Protein AF-A0A565E9D3-F1 (afdb_monomer)

Structure (mmCIF, N/CA/C/O backbone):
data_AF-A0A565E9D3-F1
#
_entry.id   AF-A0A565E9D3-F1
#
loop_
_atom_site.group_PDB
_atom_site.id
_atom_site.type_symbol
_atom_site.label_atom_id
_atom_site.label_alt_id
_atom_site.label_comp_id
_atom_site.label_asym_id
_atom_site.label_entity_id
_atom_site.label_seq_id
_atom_site.pdbx_PDB_ins_code
_atom_site.Cartn_x
_atom_site.Cartn_y
_atom_site.Cartn_z
_atom_site.occupancy
_atom_site.B_iso_or_equiv
_atom_site.auth_seq_id
_atom_site.auth_comp_id
_atom_site.auth_asym_id
_atom_site.auth_atom_id
_atom_site.pdbx_PDB_model_num
ATOM 1 N N . ARG A 1 1 ? 8.621 -3.303 -11.856 1.00 85.06 1 ARG A N 1
ATOM 2 C CA . ARG A 1 1 ? 10.103 -3.389 -11.827 1.00 85.06 1 ARG A CA 1
ATOM 3 C C . ARG A 1 1 ? 10.675 -2.668 -13.057 1.00 85.06 1 ARG A C 1
ATOM 5 O O . ARG A 1 1 ? 10.980 -3.334 -14.032 1.00 85.06 1 ARG A O 1
ATOM 12 N N . PRO A 1 2 ? 10.786 -1.326 -13.048 1.00 87.88 2 PRO A N 1
ATOM 13 C CA . PRO A 1 2 ? 11.030 -0.561 -14.280 1.00 87.88 2 PRO A CA 1
ATOM 14 C C . PRO A 1 2 ? 12.382 -0.841 -14.951 1.00 87.88 2 PRO A C 1
ATOM 16 O O . PRO A 1 2 ? 12.419 -1.062 -16.153 1.00 87.88 2 PRO A O 1
ATOM 19 N N . ALA A 1 3 ? 13.470 -0.909 -14.174 1.00 91.81 3 ALA A N 1
ATOM 20 C CA . ALA A 1 3 ? 14.812 -1.132 -14.723 1.00 91.81 3 ALA A CA 1
ATOM 21 C C . ALA A 1 3 ? 14.927 -2.469 -15.475 1.00 91.81 3 ALA A C 1
ATOM 23 O O . ALA A 1 3 ? 15.452 -2.504 -16.578 1.00 91.81 3 ALA A O 1
ATOM 24 N N . ILE A 1 4 ? 14.360 -3.550 -14.921 1.00 92.25 4 ILE A N 1
AT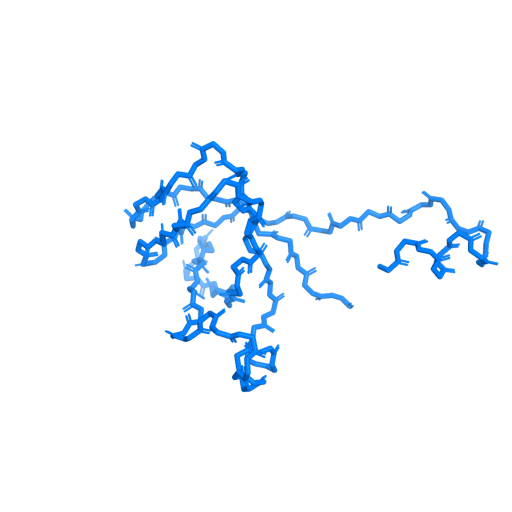OM 25 C CA . ILE A 1 4 ? 14.364 -4.872 -15.568 1.00 92.25 4 ILE A CA 1
ATOM 26 C C . ILE A 1 4 ? 13.598 -4.832 -16.895 1.00 92.25 4 ILE A C 1
ATOM 28 O O . ILE A 1 4 ? 14.077 -5.373 -17.883 1.00 92.25 4 ILE A O 1
ATOM 32 N N . PHE A 1 5 ? 12.433 -4.176 -16.945 1.00 91.94 5 PHE A N 1
ATOM 33 C CA . PHE A 1 5 ? 11.671 -4.060 -18.194 1.00 91.94 5 PHE A CA 1
ATOM 34 C C . PHE A 1 5 ? 12.423 -3.255 -19.254 1.00 91.94 5 PHE A C 1
ATOM 36 O O . PHE A 1 5 ? 12.511 -3.711 -20.388 1.00 91.94 5 PHE A O 1
ATOM 43 N N . SER A 1 6 ? 13.065 -2.151 -18.864 1.00 92.00 6 SER A N 1
ATOM 44 C CA . SER A 1 6 ? 13.918 -1.372 -19.765 1.00 92.00 6 SER A CA 1
ATOM 45 C C . SER A 1 6 ? 15.089 -2.198 -20.313 1.00 92.00 6 SER A C 1
ATOM 47 O O . SER A 1 6 ? 15.342 -2.164 -21.513 1.00 92.00 6 SER A O 1
ATOM 49 N N . MET A 1 7 ? 15.751 -3.004 -19.474 1.00 95.69 7 MET A N 1
ATOM 50 C CA . MET A 1 7 ? 16.826 -3.908 -19.911 1.00 95.69 7 MET A CA 1
ATOM 51 C C . MET A 1 7 ? 16.342 -5.005 -20.872 1.00 95.69 7 MET A C 1
ATOM 53 O O . MET A 1 7 ? 17.121 -5.485 -21.686 1.00 95.69 7 MET A O 1
ATOM 57 N N . LEU A 1 8 ? 15.068 -5.396 -20.790 1.00 96.06 8 LEU A N 1
ATOM 58 C CA . LEU A 1 8 ? 14.429 -6.346 -21.705 1.00 96.06 8 LEU A CA 1
ATOM 59 C C . LEU A 1 8 ? 13.862 -5.676 -22.971 1.00 96.06 8 LEU A C 1
ATOM 61 O O . LEU A 1 8 ? 13.198 -6.347 -23.756 1.00 96.06 8 LEU A O 1
ATOM 65 N N . GLY A 1 9 ? 14.074 -4.368 -23.159 1.00 94.88 9 GLY A N 1
ATOM 66 C CA . GLY A 1 9 ? 13.530 -3.614 -24.292 1.00 94.88 9 GLY A CA 1
ATOM 67 C C . GLY A 1 9 ? 12.016 -3.395 -24.228 1.00 94.88 9 GLY A C 1
ATOM 68 O O . GLY A 1 9 ? 11.401 -3.132 -25.255 1.00 94.88 9 GLY A O 1
ATOM 69 N N . ARG A 1 10 ? 11.406 -3.522 -23.042 1.00 92.00 10 ARG A N 1
ATOM 70 C CA . ARG A 1 10 ? 9.973 -3.289 -22.827 1.00 92.00 10 ARG A CA 1
ATOM 71 C C . ARG A 1 10 ? 9.702 -1.895 -22.274 1.00 92.00 10 ARG A C 1
ATOM 73 O O . ARG A 1 10 ? 10.237 -1.522 -21.227 1.00 92.00 10 ARG A O 1
ATOM 80 N N . ASP A 1 11 ? 8.805 -1.176 -22.933 1.00 85.88 11 ASP A N 1
ATOM 81 C CA . ASP A 1 11 ? 8.308 0.157 -22.579 1.00 85.88 11 ASP A CA 1
ATOM 82 C C . ASP A 1 11 ? 6.798 0.180 -22.261 1.00 85.88 11 ASP A C 1
ATOM 84 O O . ASP A 1 11 ? 6.289 1.157 -21.714 1.00 85.88 11 ASP A O 1
ATOM 88 N N . ASP A 1 12 ? 6.102 -0.933 -22.490 1.00 86.81 12 ASP A N 1
ATOM 89 C CA . ASP A 1 12 ? 4.666 -1.144 -22.276 1.00 86.81 12 ASP A CA 1
ATOM 90 C C . ASP A 1 12 ? 4.264 -1.363 -20.804 1.00 86.81 12 ASP A C 1
ATOM 92 O O . ASP A 1 12 ? 3.103 -1.623 -20.478 1.00 86.81 12 ASP A O 1
ATOM 96 N N . TRP A 1 13 ? 5.213 -1.259 -19.873 1.00 85.69 13 TRP A N 1
ATOM 97 C CA . TRP A 1 13 ? 4.953 -1.524 -18.464 1.00 85.69 13 TRP A CA 1
ATOM 98 C C . TRP A 1 13 ? 4.231 -0.366 -17.765 1.00 85.69 13 TRP A C 1
ATOM 100 O O . TRP A 1 13 ? 4.747 0.748 -17.649 1.00 85.69 13 TRP A O 1
ATOM 110 N N . GLN A 1 14 ? 3.101 -0.681 -17.132 1.00 86.69 14 GLN A N 1
ATOM 111 C CA . GLN A 1 14 ? 2.386 0.221 -16.234 1.00 86.69 14 GLN A CA 1
ATOM 112 C C . GLN A 1 14 ? 2.008 -0.483 -14.934 1.00 86.69 14 GLN A C 1
ATOM 114 O O . GLN A 1 14 ? 1.819 -1.695 -14.883 1.00 86.69 14 GLN A O 1
ATOM 119 N N . ARG A 1 15 ? 1.891 0.291 -13.852 1.00 88.12 15 ARG A N 1
ATOM 120 C CA . ARG A 1 15 ? 1.385 -0.235 -12.583 1.00 88.12 15 ARG A CA 1
ATOM 121 C C . ARG A 1 15 ? -0.136 -0.258 -12.606 1.00 88.12 15 ARG A C 1
ATOM 123 O O . ARG A 1 15 ? -0.753 0.785 -12.810 1.00 88.12 15 ARG A O 1
ATOM 130 N N . ILE A 1 16 ? -0.727 -1.414 -12.314 1.00 92.56 16 ILE A N 1
ATOM 131 C CA . ILE A 1 16 ? -2.178 -1.527 -12.157 1.00 92.56 16 ILE A CA 1
ATOM 132 C C . ILE A 1 16 ? -2.601 -0.758 -10.906 1.00 92.56 16 ILE A C 1
ATOM 134 O O . ILE A 1 16 ? -2.114 -1.033 -9.805 1.00 92.56 16 ILE A O 1
ATOM 138 N N . ARG A 1 17 ? -3.509 0.206 -11.087 1.00 95.19 17 ARG A N 1
ATOM 139 C CA . ARG A 1 17 ? -4.091 1.005 -10.006 1.00 95.19 17 ARG A CA 1
ATOM 140 C C . ARG A 1 17 ? -5.554 0.654 -9.800 1.00 95.19 17 ARG A C 1
ATOM 142 O O . ARG A 1 17 ? -6.325 0.654 -10.754 1.00 95.19 17 ARG A O 1
ATOM 149 N N . VAL A 1 18 ? -5.935 0.403 -8.553 1.00 95.38 18 VAL A N 1
ATOM 150 C CA . VAL A 1 18 ? -7.308 0.070 -8.159 1.00 95.38 18 VAL A CA 1
ATOM 151 C C . VAL A 1 18 ? -7.819 1.095 -7.160 1.00 95.38 18 VAL A C 1
ATOM 153 O O . VAL A 1 18 ? -7.119 1.467 -6.219 1.00 95.38 18 VAL A O 1
ATOM 156 N N . LYS A 1 19 ? -9.050 1.552 -7.376 1.00 96.75 19 LYS A N 1
ATOM 157 C CA . LYS A 1 19 ? -9.754 2.472 -6.486 1.00 96.75 19 LYS A CA 1
ATOM 158 C C . LYS A 1 19 ? -10.373 1.694 -5.324 1.00 96.75 19 LYS A C 1
ATOM 160 O O . LYS A 1 19 ? -11.047 0.691 -5.556 1.00 96.75 19 LYS A O 1
ATOM 165 N N . ALA A 1 20 ? -10.144 2.136 -4.093 1.00 97.50 20 ALA A N 1
ATOM 166 C CA . ALA A 1 20 ? -10.635 1.464 -2.894 1.00 97.50 20 ALA A CA 1
ATOM 167 C C . ALA A 1 20 ? -10.929 2.458 -1.765 1.00 97.50 20 ALA A C 1
ATOM 169 O O . ALA A 1 20 ? -10.391 3.560 -1.739 1.00 97.50 20 ALA A O 1
ATOM 170 N N . ILE A 1 21 ? -11.764 2.052 -0.813 1.00 97.75 21 ILE A N 1
ATOM 171 C CA . ILE A 1 21 ? -12.077 2.835 0.386 1.00 97.75 21 ILE A CA 1
ATOM 172 C C . ILE A 1 21 ? -11.123 2.431 1.507 1.00 97.75 21 ILE A C 1
ATOM 174 O O . ILE A 1 21 ? -11.006 1.247 1.831 1.00 97.75 21 ILE A O 1
ATOM 178 N N . LEU A 1 22 ? -10.459 3.402 2.125 1.00 97.56 22 LEU A N 1
ATOM 179 C CA . LEU A 1 22 ? -9.517 3.159 3.207 1.00 97.56 22 LEU A CA 1
ATOM 180 C C . LEU A 1 22 ? -10.235 2.682 4.481 1.00 97.56 22 LEU A C 1
ATOM 182 O O . LEU A 1 22 ? -11.063 3.388 5.051 1.00 97.56 22 LEU A O 1
ATOM 186 N N . GLU A 1 23 ? -9.904 1.484 4.966 1.00 97.12 23 GLU A N 1
ATOM 187 C CA . GLU A 1 23 ? -10.579 0.889 6.129 1.00 97.12 23 GLU A CA 1
ATOM 188 C C . GLU A 1 23 ? -10.113 1.494 7.467 1.00 97.12 23 GLU A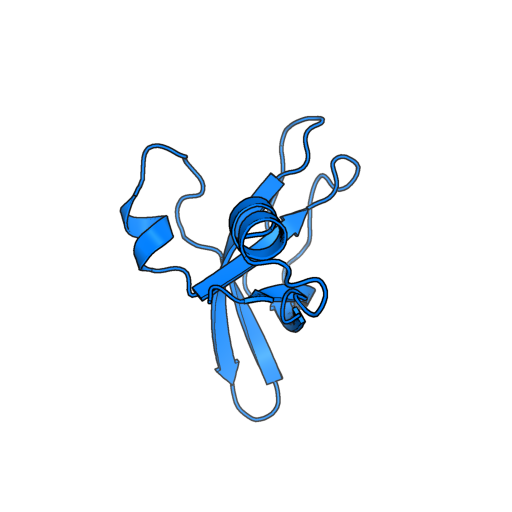 C 1
ATOM 190 O O . GLU A 1 23 ? -10.871 1.547 8.441 1.00 97.12 23 GLU A O 1
ATOM 195 N N . LYS A 1 24 ? -8.863 1.965 7.527 1.00 95.50 24 LYS A N 1
ATOM 196 C CA . LYS A 1 24 ? -8.239 2.544 8.725 1.00 95.50 24 LYS A CA 1
ATOM 197 C C . LYS A 1 24 ? -7.408 3.755 8.341 1.00 95.50 24 LYS A C 1
ATOM 199 O O . LYS A 1 24 ? -6.662 3.680 7.370 1.00 95.50 24 LYS A O 1
ATOM 204 N N . ALA A 1 25 ? -7.500 4.826 9.127 1.00 94.62 25 ALA A N 1
ATOM 205 C CA . ALA A 1 25 ? -6.700 6.022 8.904 1.00 94.62 25 ALA A CA 1
ATOM 206 C C . ALA A 1 25 ? -5.204 5.680 8.891 1.00 94.62 25 ALA A C 1
ATOM 208 O O . ALA A 1 25 ? -4.730 4.847 9.671 1.00 94.62 25 ALA A O 1
ATOM 209 N N . VAL A 1 26 ? -4.461 6.338 8.008 1.00 93.19 26 VAL A N 1
ATOM 210 C CA . VAL A 1 26 ? -3.011 6.175 7.893 1.00 93.19 26 VAL A CA 1
ATOM 211 C C . VAL A 1 26 ? -2.345 7.526 8.038 1.00 93.19 26 VAL A C 1
ATOM 213 O O . VAL A 1 26 ? -2.820 8.524 7.502 1.00 93.19 26 VAL A O 1
ATOM 216 N N . SER A 1 27 ? -1.231 7.553 8.761 1.00 88.94 27 SER A N 1
ATOM 217 C CA . SER A 1 27 ? -0.433 8.758 8.936 1.00 88.94 27 SER A CA 1
ATOM 218 C C . SER A 1 27 ? 1.001 8.564 8.452 1.00 88.94 27 SER A C 1
ATOM 220 O O . SER A 1 27 ? 1.635 7.499 8.563 1.00 88.94 27 SER A O 1
ATOM 222 N N . SER A 1 28 ? 1.531 9.638 7.890 1.00 81.50 28 SER A N 1
ATOM 223 C CA . SER A 1 28 ? 2.917 9.770 7.492 1.00 81.50 28 SER A CA 1
ATOM 224 C C . SER A 1 28 ? 3.531 10.913 8.283 1.00 81.50 28 SER A C 1
ATOM 226 O O . SER A 1 28 ? 3.360 12.080 7.958 1.00 81.50 28 SER A O 1
ATOM 228 N N . ARG A 1 29 ? 4.273 10.577 9.343 1.00 73.06 29 ARG A N 1
ATOM 229 C CA . ARG A 1 29 ? 5.190 11.535 9.962 1.00 73.06 29 ARG A CA 1
ATOM 230 C C . ARG A 1 29 ? 6.446 11.625 9.103 1.00 73.06 29 ARG A C 1
ATOM 232 O O . ARG A 1 29 ? 7.206 10.661 9.018 1.00 73.06 29 ARG A O 1
ATOM 239 N N . GLY A 1 30 ? 6.665 12.788 8.498 1.00 68.56 30 GLY A N 1
ATOM 240 C CA . GLY A 1 30 ? 7.918 13.136 7.832 1.00 68.56 30 GLY A CA 1
ATOM 241 C C . GLY A 1 30 ? 7.740 13.657 6.410 1.00 68.56 30 GLY A C 1
ATOM 242 O O . GLY A 1 30 ? 6.807 13.301 5.703 1.00 68.56 30 GLY A O 1
ATOM 243 N N . ARG A 1 31 ? 8.705 14.466 5.963 1.00 76.00 31 ARG A N 1
ATOM 244 C CA . ARG A 1 31 ? 8.719 15.136 4.648 1.00 76.00 31 ARG A CA 1
ATOM 245 C C . ARG A 1 31 ? 9.116 14.211 3.488 1.00 76.00 31 ARG A C 1
ATOM 247 O O . ARG A 1 31 ? 9.809 14.629 2.562 1.00 76.00 31 ARG A O 1
ATOM 254 N N . ARG A 1 32 ? 8.755 12.927 3.555 1.00 85.50 32 ARG A N 1
ATOM 255 C CA . ARG A 1 32 ? 9.125 11.916 2.555 1.00 85.50 32 ARG A CA 1
ATOM 256 C C . ARG A 1 32 ? 7.888 11.199 2.040 1.00 85.50 32 ARG A C 1
ATOM 258 O O . ARG A 1 32 ? 6.975 10.895 2.798 1.00 85.50 32 ARG A 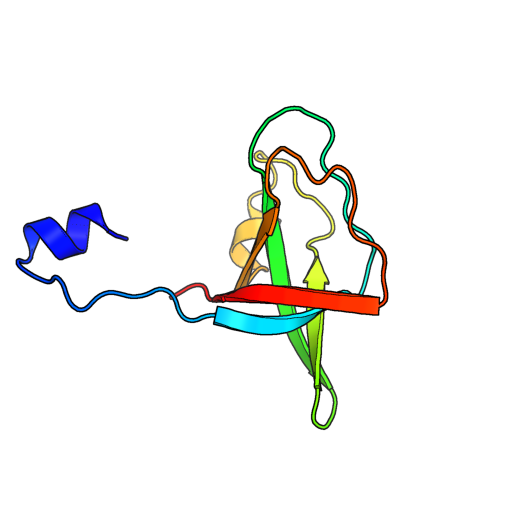O 1
ATOM 265 N N . LYS A 1 33 ? 7.917 10.881 0.746 1.00 89.12 33 LYS A N 1
ATOM 266 C CA . L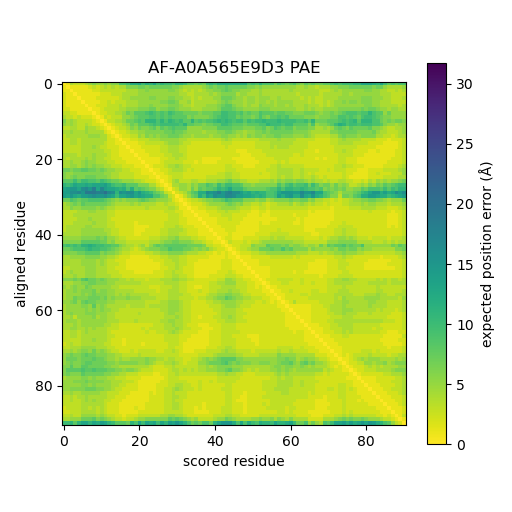YS A 1 33 ? 6.950 9.988 0.108 1.00 89.12 33 LYS A CA 1
ATOM 267 C C . LYS A 1 33 ? 6.950 8.653 0.852 1.00 89.12 33 LYS A C 1
ATOM 269 O O . LYS A 1 33 ? 8.013 8.051 1.020 1.00 89.12 33 LYS A O 1
ATOM 274 N N . LYS A 1 34 ? 5.778 8.190 1.284 1.00 91.69 34 LYS A N 1
ATOM 275 C CA . LYS A 1 34 ? 5.640 6.960 2.071 1.00 91.69 34 LYS A CA 1
ATOM 276 C C . LYS A 1 34 ? 4.873 5.914 1.277 1.00 91.69 34 LYS A C 1
ATOM 278 O O . LYS A 1 34 ? 3.863 6.210 0.647 1.00 91.69 34 LYS A O 1
ATOM 283 N N . ILE A 1 35 ? 5.378 4.686 1.302 1.00 93.56 35 ILE A N 1
ATOM 284 C CA . ILE A 1 35 ? 4.742 3.535 0.663 1.00 93.56 35 ILE A CA 1
ATOM 285 C C . ILE A 1 35 ? 4.098 2.719 1.775 1.00 93.56 35 ILE A C 1
ATOM 287 O O . ILE A 1 35 ? 4.786 2.046 2.547 1.00 93.56 35 ILE A O 1
ATOM 291 N N . ILE A 1 36 ? 2.782 2.838 1.885 1.00 95.19 36 ILE A N 1
ATOM 292 C CA . ILE A 1 36 ? 1.983 2.125 2.871 1.00 95.19 36 ILE A CA 1
ATOM 293 C C . ILE A 1 36 ? 1.586 0.778 2.280 1.00 95.19 36 ILE A C 1
ATOM 295 O O . ILE A 1 36 ? 1.026 0.699 1.191 1.00 95.19 36 ILE A O 1
ATOM 299 N N . ARG A 1 37 ? 1.875 -0.291 3.011 1.00 96.56 37 ARG A N 1
ATOM 300 C CA . ARG A 1 37 ? 1.449 -1.650 2.676 1.00 96.56 37 ARG A CA 1
ATOM 301 C C . ARG A 1 37 ? -0.021 -1.837 2.976 1.00 96.56 37 ARG A C 1
ATOM 303 O O . ARG A 1 37 ? -0.433 -1.546 4.102 1.00 96.56 37 ARG A O 1
ATOM 310 N N . ALA A 1 38 ? -0.764 -2.371 2.016 1.00 97.19 38 ALA A N 1
ATOM 311 C CA . ALA A 1 38 ? -2.178 -2.660 2.158 1.00 97.19 38 ALA A CA 1
ATOM 312 C C . ALA A 1 38 ? -2.544 -4.024 1.554 1.00 97.19 38 ALA A C 1
ATOM 314 O O . ALA A 1 38 ? -1.809 -4.602 0.753 1.00 97.19 38 ALA A O 1
ATOM 315 N N . LYS A 1 39 ? -3.691 -4.534 1.991 1.00 97.00 39 LYS A N 1
ATOM 316 C CA . LYS A 1 39 ? -4.408 -5.645 1.380 1.00 97.00 39 LYS A CA 1
ATOM 317 C C . LYS A 1 39 ? -5.699 -5.114 0.775 1.00 97.00 39 LYS A C 1
ATOM 319 O O . LYS A 1 39 ? -6.440 -4.390 1.446 1.00 97.00 39 LYS A O 1
ATOM 324 N N . LEU A 1 40 ? -5.967 -5.482 -0.468 1.00 96.75 40 LEU A N 1
ATOM 325 C CA . LEU A 1 40 ? -7.203 -5.168 -1.155 1.00 96.75 40 LEU A CA 1
ATOM 326 C C . LEU A 1 40 ? -8.245 -6.239 -0.814 1.00 96.75 40 LEU A C 1
ATOM 328 O O . LEU A 1 40 ? -8.052 -7.425 -1.067 1.00 96.75 40 LEU A O 1
ATOM 332 N N . VAL A 1 41 ? -9.376 -5.829 -0.248 1.00 96.75 41 VAL A N 1
ATOM 333 C CA . VAL A 1 41 ? -10.472 -6.742 0.100 1.00 96.75 41 VAL A CA 1
ATOM 334 C C . VAL A 1 41 ? -11.714 -6.345 -0.681 1.00 96.75 41 VAL A C 1
ATOM 336 O O . VAL A 1 41 ? -12.179 -5.212 -0.580 1.00 96.75 41 VAL A O 1
ATOM 339 N N . LYS A 1 42 ? -12.281 -7.271 -1.456 1.00 95.38 42 LYS A N 1
ATOM 340 C CA . LYS A 1 42 ? -13.568 -7.048 -2.124 1.00 95.38 42 LYS A CA 1
ATOM 341 C C . LYS A 1 42 ? -14.706 -7.251 -1.122 1.00 95.38 42 LYS A C 1
ATOM 343 O O . LYS A 1 42 ? -14.791 -8.303 -0.493 1.00 95.38 42 LYS A O 1
ATOM 348 N N . LYS A 1 43 ? -15.586 -6.258 -0.980 1.00 94.44 43 LYS A N 1
ATOM 349 C CA . LYS A 1 43 ? -16.781 -6.312 -0.128 1.00 94.44 43 LYS A CA 1
ATOM 350 C C . LYS A 1 43 ? -17.994 -5.849 -0.934 1.00 94.44 43 LYS A C 1
ATOM 352 O O . LYS A 1 43 ? -18.209 -4.650 -1.112 1.00 94.44 43 LYS A O 1
ATOM 357 N N . GLY A 1 44 ? -18.771 -6.812 -1.430 1.00 92.81 44 GLY A N 1
ATOM 358 C CA . GLY A 1 44 ? -19.833 -6.550 -2.405 1.00 92.81 44 GLY A CA 1
ATOM 359 C C . GLY A 1 44 ? -19.247 -5.948 -3.684 1.00 92.81 44 GLY A C 1
ATOM 360 O O . GLY A 1 44 ? -18.297 -6.497 -4.248 1.00 92.81 44 GLY A O 1
ATOM 361 N N . ASP A 1 45 ? -19.760 -4.783 -4.074 1.00 91.81 45 ASP A N 1
ATOM 362 C CA . ASP A 1 45 ? -19.335 -4.063 -5.283 1.00 91.81 45 ASP A CA 1
ATOM 363 C C . ASP A 1 45 ? -18.171 -3.092 -5.056 1.00 91.81 45 ASP A C 1
ATOM 365 O O . ASP A 1 45 ? -17.727 -2.415 -5.981 1.00 91.81 45 ASP A O 1
ATOM 369 N N . LYS A 1 46 ? -17.664 -2.995 -3.822 1.00 94.19 46 LYS A N 1
ATOM 370 C CA . LYS A 1 46 ? -16.605 -2.050 -3.459 1.00 94.19 46 LYS A CA 1
ATOM 371 C C . LYS A 1 46 ? -15.332 -2.774 -3.048 1.00 94.19 46 LYS A C 1
ATOM 373 O O . LYS A 1 46 ? -15.363 -3.873 -2.493 1.00 94.19 46 LYS A O 1
ATOM 378 N N . TYR A 1 47 ? -14.205 -2.112 -3.272 1.00 97.19 47 TYR A N 1
ATOM 379 C CA . TYR A 1 47 ? -12.920 -2.527 -2.730 1.00 97.19 47 TYR A CA 1
ATOM 380 C C . TYR A 1 47 ? -12.595 -1.741 -1.466 1.00 97.19 47 TYR A C 1
ATOM 382 O O . TYR A 1 47 ? -12.818 -0.532 -1.393 1.00 97.19 47 TYR A O 1
ATOM 390 N N . LEU A 1 48 ? -12.043 -2.436 -0.479 1.00 97.75 48 LEU A N 1
ATOM 391 C CA . LEU A 1 48 ? -11.501 -1.868 0.743 1.00 97.75 48 LEU A CA 1
ATOM 392 C C . LEU A 1 48 ? -9.980 -1.975 0.720 1.00 97.75 48 LEU A C 1
ATOM 394 O O . LEU A 1 48 ? -9.428 -3.028 0.405 1.00 97.75 48 LEU A O 1
ATOM 398 N N . ALA A 1 49 ? -9.315 -0.886 1.081 1.00 97.94 49 ALA A N 1
ATOM 399 C CA . ALA A 1 49 ? -7.886 -0.843 1.325 1.00 97.94 49 ALA A CA 1
ATOM 400 C C . ALA A 1 49 ? -7.648 -1.058 2.821 1.00 97.94 49 ALA A C 1
ATOM 402 O O . ALA A 1 49 ? -7.934 -0.171 3.627 1.00 97.94 49 ALA A O 1
ATOM 403 N N . VAL A 1 50 ? -7.133 -2.229 3.197 1.00 97.62 50 VAL A N 1
ATOM 404 C CA . VA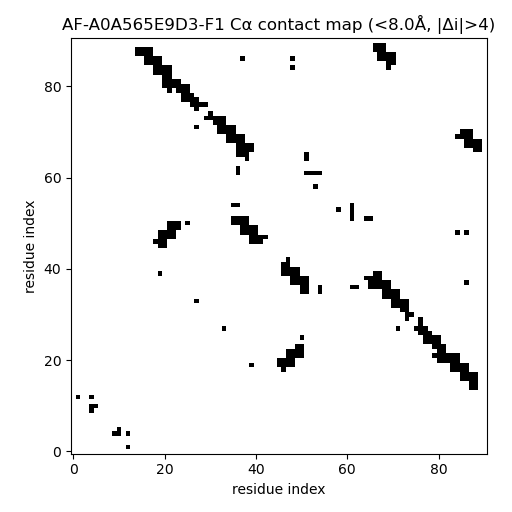L A 1 50 ? -6.809 -2.573 4.587 1.00 97.62 50 VAL A CA 1
ATOM 405 C C . VAL A 1 50 ? -5.308 -2.374 4.807 1.00 97.62 50 VAL A C 1
ATOM 407 O O . VAL A 1 50 ? -4.519 -3.168 4.296 1.00 97.62 50 VAL A O 1
ATOM 410 N N . PRO A 1 51 ? -4.858 -1.344 5.546 1.00 96.88 51 PRO A N 1
ATOM 411 C CA . PRO A 1 51 ? -3.436 -1.149 5.810 1.00 96.88 51 PRO A CA 1
ATOM 412 C C . PRO A 1 51 ? -2.869 -2.269 6.687 1.00 96.88 51 PRO A C 1
ATOM 414 O O . PRO A 1 51 ? -3.528 -2.738 7.619 1.00 96.88 51 PRO A O 1
ATOM 417 N N . ALA A 1 52 ? -1.621 -2.667 6.435 1.00 95.75 52 ALA A N 1
ATOM 418 C CA . ALA A 1 52 ? -0.923 -3.613 7.297 1.00 95.75 52 ALA A CA 1
ATOM 419 C C . ALA A 1 52 ? -0.743 -3.024 8.703 1.00 95.75 52 ALA A C 1
ATOM 421 O O . ALA A 1 52 ? -0.424 -1.841 8.848 1.00 95.75 52 ALA A O 1
ATOM 422 N N . THR A 1 53 ? -0.886 -3.873 9.726 1.00 92.69 53 THR A N 1
ATOM 423 C CA . THR A 1 53 ? -0.799 -3.480 11.142 1.00 92.69 53 THR A CA 1
ATOM 424 C C . THR A 1 53 ? 0.516 -2.784 11.493 1.00 92.69 53 THR A C 1
ATOM 426 O O . THR A 1 53 ? 0.511 -1.841 12.274 1.00 92.69 53 THR A O 1
ATOM 429 N N . SER A 1 54 ? 1.635 -3.221 10.904 1.00 92.75 54 SER A N 1
ATOM 430 C CA . SER A 1 54 ? 2.933 -2.555 11.044 1.00 92.75 54 SER A CA 1
ATOM 431 C C . SER A 1 54 ? 3.447 -2.075 9.690 1.00 92.75 54 SER A C 1
ATOM 433 O O . SER A 1 54 ? 3.455 -2.820 8.706 1.00 92.75 54 SER A O 1
ATOM 435 N N . GLN A 1 55 ? 3.899 -0.820 9.671 1.00 92.81 55 GLN A N 1
ATOM 436 C CA . GLN A 1 55 ? 4.555 -0.175 8.531 1.00 92.81 55 GLN A CA 1
ATOM 437 C C . GLN A 1 55 ? 6.076 -0.054 8.726 1.00 92.81 55 GLN A C 1
ATOM 439 O O . GLN A 1 55 ? 6.762 0.528 7.880 1.00 92.81 55 GLN A O 1
ATOM 444 N N . GLU A 1 56 ? 6.622 -0.651 9.786 1.00 90.88 56 GLU A N 1
ATOM 445 C CA . GLU A 1 56 ? 8.063 -0.708 10.030 1.00 90.88 56 GLU A CA 1
ATOM 446 C C . GLU A 1 56 ? 8.770 -1.555 8.970 1.00 90.88 56 GLU A C 1
ATOM 448 O O . GLU A 1 56 ? 8.265 -2.591 8.531 1.00 90.88 56 GLU A O 1
ATOM 453 N N . SER A 1 57 ? 9.944 -1.101 8.535 1.00 89.88 57 SER A N 1
ATOM 454 C CA . SER A 1 57 ? 10.736 -1.772 7.500 1.00 89.88 57 SER A CA 1
ATOM 455 C C . SER A 1 57 ? 11.321 -3.107 7.962 1.00 89.88 57 SER A C 1
ATOM 457 O O . SER A 1 57 ? 11.567 -3.970 7.126 1.00 89.88 57 SER A O 1
ATOM 459 N N . SER A 1 58 ? 11.513 -3.294 9.270 1.00 94.81 58 SER A N 1
ATOM 460 C CA . SER A 1 58 ? 12.005 -4.536 9.882 1.00 94.81 58 SER A CA 1
ATOM 461 C C . SER A 1 58 ? 10.974 -5.671 9.857 1.00 94.81 58 SER A C 1
ATOM 463 O O . SER A 1 58 ? 11.338 -6.843 9.937 1.00 94.81 58 SER A O 1
ATOM 465 N N . VAL A 1 59 ? 9.680 -5.361 9.722 1.00 93.94 59 VAL A N 1
ATOM 466 C CA . VAL A 1 59 ? 8.603 -6.355 9.825 1.00 93.94 59 VAL A CA 1
ATOM 467 C C . VAL A 1 59 ? 8.275 -6.936 8.451 1.00 93.94 59 VAL A C 1
ATOM 469 O O . VAL A 1 59 ? 7.309 -6.539 7.793 1.00 93.94 59 VAL A O 1
ATOM 472 N N . LEU A 1 60 ? 9.044 -7.940 8.026 1.00 94.19 60 LEU A N 1
ATOM 473 C CA . LEU A 1 60 ? 8.873 -8.582 6.716 1.00 94.19 60 LEU A CA 1
ATOM 474 C C . LEU A 1 60 ? 7.506 -9.268 6.543 1.00 94.19 60 LEU A C 1
ATOM 476 O O . LEU A 1 60 ? 6.969 -9.298 5.437 1.00 94.19 60 LEU A O 1
ATOM 480 N N . LYS A 1 61 ? 6.877 -9.731 7.636 1.00 95.31 61 LYS A N 1
ATOM 481 C CA . LYS A 1 61 ? 5.516 -10.306 7.620 1.00 95.31 61 LYS A CA 1
ATOM 482 C C . LYS A 1 61 ? 4.502 -9.384 6.931 1.00 95.31 61 LYS A C 1
ATOM 484 O O . LYS A 1 61 ? 3.595 -9.860 6.256 1.00 95.31 61 LYS A O 1
ATOM 489 N N . SER A 1 62 ? 4.671 -8.068 7.071 1.00 92.31 62 SER A N 1
ATOM 490 C CA . SER A 1 62 ? 3.800 -7.083 6.423 1.00 92.31 62 SER A CA 1
ATOM 491 C C . SER A 1 62 ? 3.953 -7.057 4.895 1.00 92.31 62 SER A C 1
ATOM 493 O O . SER A 1 62 ? 2.972 -6.789 4.209 1.00 92.31 62 SER A O 1
ATOM 495 N N . MET A 1 63 ? 5.142 -7.367 4.362 1.00 91.81 63 MET A N 1
ATOM 496 C CA . MET A 1 63 ? 5.405 -7.445 2.917 1.00 91.81 63 MET A CA 1
ATOM 497 C C . MET A 1 63 ? 4.752 -8.673 2.288 1.00 91.81 63 MET A C 1
ATOM 499 O O . MET A 1 63 ? 4.185 -8.563 1.214 1.00 91.81 63 MET A O 1
ATOM 503 N N . VAL A 1 64 ? 4.807 -9.823 2.972 1.00 93.50 64 VAL A N 1
ATOM 504 C CA . VAL A 1 64 ? 4.183 -11.073 2.496 1.00 93.50 64 VAL A CA 1
ATOM 505 C C . VAL A 1 64 ? 2.658 -10.994 2.564 1.00 93.50 64 VAL A C 1
ATOM 507 O O . VAL A 1 64 ? 1.958 -11.557 1.732 1.00 93.50 64 VAL A O 1
ATOM 510 N N . TRP A 1 65 ? 2.128 -10.312 3.580 1.00 95.12 65 TRP A N 1
ATOM 511 C CA . TRP A 1 65 ? 0.686 -10.188 3.762 1.00 95.12 65 TRP A CA 1
ATOM 512 C C . TRP A 1 65 ? 0.029 -9.208 2.782 1.00 95.12 65 TRP A C 1
ATOM 514 O O . TRP A 1 65 ? -1.140 -9.404 2.442 1.00 95.12 65 TRP A O 1
ATOM 524 N N . ALA A 1 66 ? 0.743 -8.154 2.382 1.00 96.38 66 ALA A N 1
ATOM 525 C CA . ALA A 1 66 ? 0.238 -7.124 1.484 1.00 96.38 66 ALA A CA 1
ATOM 526 C C . ALA A 1 66 ? 0.163 -7.624 0.034 1.00 96.38 66 ALA A C 1
ATOM 528 O O . ALA A 1 66 ? 1.025 -8.367 -0.420 1.00 96.38 66 ALA A O 1
ATOM 529 N N . ASP A 1 67 ? -0.847 -7.162 -0.697 1.00 96.44 67 ASP A N 1
ATOM 530 C CA . ASP A 1 67 ? -1.020 -7.387 -2.142 1.00 96.44 67 ASP A CA 1
ATOM 531 C C . ASP A 1 67 ? -0.976 -6.071 -2.933 1.00 96.44 67 ASP A C 1
ATOM 533 O O . ASP A 1 67 ? -1.102 -6.049 -4.157 1.00 96.44 67 ASP A O 1
ATOM 537 N N . SER A 1 68 ? -0.820 -4.954 -2.224 1.00 9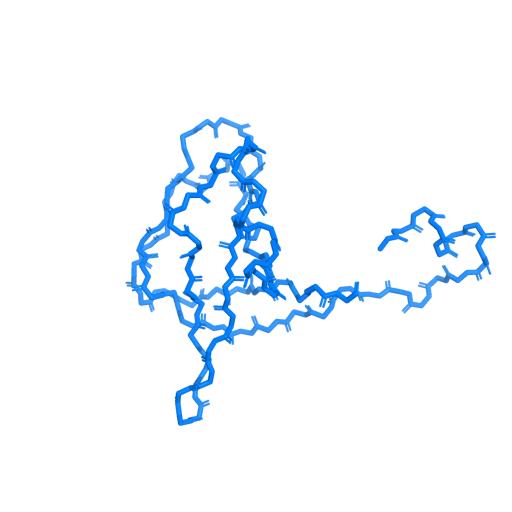6.69 68 SER A N 1
ATOM 538 C CA . SER A 1 68 ? -0.909 -3.631 -2.802 1.00 96.69 68 SER A CA 1
ATOM 539 C C . SER A 1 68 ? -0.192 -2.583 -1.958 1.00 96.69 68 SER A C 1
ATOM 541 O O . SER A 1 68 ? 0.106 -2.756 -0.769 1.00 96.69 68 SER A O 1
ATOM 543 N N . PHE A 1 69 ? 0.093 -1.457 -2.602 1.00 96.31 69 PHE A N 1
ATOM 544 C CA . PHE A 1 69 ? 0.689 -0.289 -1.984 1.00 96.31 69 PHE A CA 1
ATOM 545 C C . PHE A 1 69 ? -0.187 0.941 -2.156 1.00 96.31 69 PHE A C 1
ATOM 547 O O . PHE A 1 69 ? -0.588 1.290 -3.264 1.00 96.31 69 PHE A O 1
ATOM 554 N N . LEU A 1 70 ? -0.388 1.661 -1.060 1.00 95.75 70 LEU A N 1
ATOM 555 C CA . LEU A 1 70 ? -0.878 3.027 -1.073 1.00 95.75 70 LEU A CA 1
ATOM 556 C C . LEU A 1 70 ? 0.321 3.982 -1.060 1.00 95.75 70 LEU A C 1
ATOM 558 O O . LEU A 1 70 ? 1.147 3.958 -0.145 1.00 95.75 70 LEU A O 1
ATOM 562 N N . ILE A 1 71 ? 0.422 4.829 -2.080 1.00 93.88 71 ILE A N 1
ATOM 563 C CA . ILE A 1 71 ? 1.487 5.824 -2.183 1.00 93.88 71 ILE A CA 1
ATOM 564 C C . ILE A 1 71 ? 1.004 7.148 -1.594 1.00 93.88 71 ILE A C 1
ATOM 566 O O . ILE A 1 71 ? 0.180 7.825 -2.201 1.00 93.88 71 ILE A O 1
ATOM 570 N N . LEU A 1 72 ? 1.568 7.545 -0.452 1.00 92.31 72 LEU A N 1
ATOM 571 C CA . LEU A 1 72 ? 1.335 8.860 0.146 1.00 92.31 72 LEU A CA 1
ATOM 572 C C . LEU A 1 72 ? 2.377 9.865 -0.368 1.00 92.31 72 LEU A C 1
ATOM 574 O O . LEU A 1 72 ? 3.583 9.631 -0.186 1.00 92.31 72 LEU A O 1
ATOM 578 N N . PRO A 1 73 ? 1.946 10.982 -0.986 1.00 89.69 73 PRO A N 1
ATOM 579 C CA . PRO A 1 73 ? 2.806 12.132 -1.251 1.00 89.69 73 PRO A CA 1
ATOM 580 C C . PRO A 1 73 ? 3.404 12.699 0.044 1.00 89.69 73 PRO A C 1
ATOM 582 O O . PRO A 1 73 ? 2.889 12.463 1.134 1.00 89.69 73 PRO A O 1
ATOM 585 N N . LYS A 1 74 ? 4.501 13.454 -0.067 1.00 89.25 74 LYS A N 1
ATOM 586 C CA . LYS A 1 74 ? 5.200 14.025 1.103 1.00 89.25 74 LYS A CA 1
ATOM 587 C C . LYS A 1 74 ? 4.409 15.157 1.776 1.00 89.25 74 LYS A C 1
ATOM 589 O O . LYS A 1 74 ? 4.715 15.513 2.905 1.00 89.25 74 LYS A O 1
ATOM 594 N N . GLU A 1 75 ? 3.449 15.728 1.057 1.00 88.62 75 GLU A N 1
ATOM 595 C CA . GLU A 1 75 ? 2.559 16.81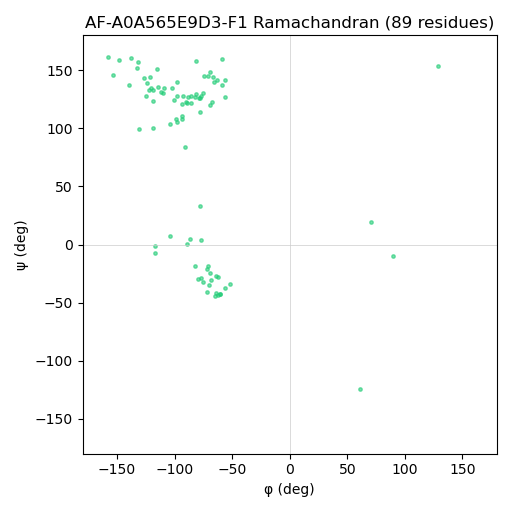2 1.469 1.00 88.62 75 GLU A CA 1
ATOM 596 C C . GLU A 1 75 ? 1.366 16.298 2.288 1.00 88.62 75 GLU A C 1
ATOM 598 O O . GLU A 1 75 ? 0.720 17.071 2.988 1.00 88.62 75 GLU A O 1
ATOM 603 N N . VAL A 1 76 ? 1.069 14.996 2.201 1.00 89.19 76 VAL A N 1
ATOM 604 C CA . VAL A 1 76 ? -0.082 14.375 2.861 1.00 89.19 76 VAL A CA 1
ATOM 605 C C . VAL A 1 76 ? 0.369 13.732 4.167 1.00 89.19 76 VAL A C 1
ATOM 607 O O . VAL A 1 76 ? 0.992 12.668 4.183 1.00 89.19 76 VAL A O 1
ATOM 610 N N . GLU A 1 77 ? 0.032 14.375 5.282 1.00 89.00 77 GLU A N 1
ATOM 611 C CA . GLU A 1 77 ? 0.375 13.872 6.616 1.00 89.00 77 GLU A CA 1
ATOM 612 C C . GLU A 1 77 ? -0.567 12.763 7.088 1.00 89.00 77 GLU A C 1
ATOM 614 O O . GLU A 1 77 ? -0.165 11.878 7.852 1.00 89.00 77 GLU A O 1
ATOM 619 N N . ARG A 1 78 ? -1.823 12.790 6.637 1.00 91.81 78 ARG A N 1
ATOM 620 C CA . ARG A 1 78 ? -2.858 11.856 7.067 1.00 91.81 78 ARG A CA 1
ATOM 621 C C . ARG A 1 78 ? -3.927 11.679 5.994 1.00 91.81 78 ARG A C 1
ATOM 623 O O . ARG A 1 78 ? -4.243 12.624 5.284 1.00 91.81 78 ARG A O 1
ATOM 630 N N . ILE A 1 79 ? -4.460 10.466 5.914 1.00 94.31 79 ILE A N 1
ATOM 631 C CA . ILE A 1 79 ? -5.664 10.124 5.150 1.00 94.31 79 ILE A CA 1
ATOM 632 C C . ILE A 1 79 ? -6.621 9.460 6.134 1.00 94.31 79 ILE A C 1
ATOM 634 O O . ILE A 1 79 ? -6.218 8.537 6.859 1.00 94.31 79 ILE A O 1
ATOM 638 N N . GLU A 1 80 ? -7.856 9.942 6.201 1.00 96.38 80 GLU A N 1
ATOM 639 C CA . GLU A 1 80 ? -8.844 9.435 7.140 1.00 96.38 80 GLU A CA 1
ATOM 640 C C . GLU A 1 80 ? -9.512 8.149 6.651 1.00 96.38 80 GLU A C 1
ATOM 642 O O . GLU A 1 80 ? -9.554 7.802 5.469 1.00 96.38 80 GLU A O 1
ATOM 647 N N . LYS A 1 81 ? -10.051 7.399 7.613 1.00 96.88 81 LYS A N 1
ATOM 648 C CA . LYS A 1 81 ? -10.877 6.229 7.323 1.00 96.88 81 LYS A CA 1
ATOM 649 C C . LYS A 1 81 ? -12.086 6.644 6.480 1.00 96.88 81 LYS A C 1
ATOM 651 O O . LYS A 1 81 ? -12.770 7.605 6.809 1.00 96.88 81 LYS A O 1
ATOM 656 N N . GLY A 1 82 ? -12.409 5.837 5.475 1.00 96.81 82 GLY A N 1
ATOM 657 C CA . GLY A 1 82 ? -13.545 6.066 4.587 1.00 96.81 82 GLY A CA 1
ATOM 658 C C . GLY A 1 82 ? -13.203 6.902 3.358 1.00 96.81 82 GLY A C 1
ATOM 659 O O . GLY A 1 82 ? -14.012 6.945 2.435 1.00 96.81 82 GLY A O 1
ATOM 660 N N . GLU A 1 83 ? -12.013 7.505 3.305 1.00 96.81 83 GLU A N 1
ATOM 661 C CA . GLU A 1 83 ? -11.553 8.195 2.106 1.00 96.81 83 GLU A CA 1
ATOM 662 C C . GLU A 1 83 ? -11.259 7.218 0.970 1.00 96.81 83 GLU A C 1
ATOM 664 O O . GLU A 1 83 ? -10.852 6.066 1.168 1.00 96.81 83 GLU A O 1
ATOM 669 N N . GLU A 1 84 ? -11.475 7.700 -0.246 1.00 96.75 84 GLU A N 1
ATOM 670 C CA . GLU A 1 84 ? -11.200 6.957 -1.458 1.00 96.75 84 GLU A CA 1
ATOM 671 C C . GLU A 1 84 ? -9.736 7.139 -1.862 1.00 96.75 84 GLU A C 1
ATOM 673 O O . GLU A 1 84 ? -9.231 8.254 -1.978 1.00 96.75 84 GLU A O 1
ATOM 678 N N . VAL A 1 85 ? -9.046 6.026 -2.085 1.00 96.38 85 VAL A N 1
ATOM 679 C CA . VAL A 1 85 ? -7.619 5.998 -2.394 1.00 96.38 85 VAL A CA 1
ATOM 680 C C . VAL A 1 85 ? -7.334 5.119 -3.607 1.00 96.38 85 VAL A C 1
ATOM 682 O O . VAL A 1 85 ? -8.090 4.201 -3.931 1.00 96.38 85 VAL A O 1
ATOM 685 N N . 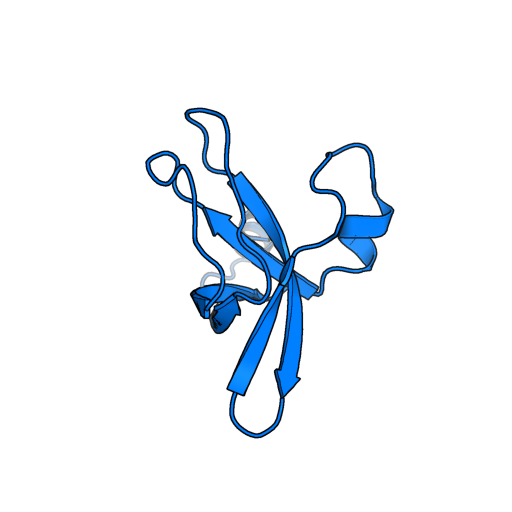PHE A 1 86 ? -6.203 5.375 -4.263 1.00 96.81 86 PHE A N 1
ATOM 686 C CA . PHE A 1 86 ? -5.676 4.507 -5.312 1.00 96.81 86 PHE A CA 1
ATOM 687 C C . PHE A 1 86 ? -4.559 3.625 -4.763 1.00 96.81 86 PHE A C 1
ATOM 689 O O . PHE A 1 86 ? -3.559 4.114 -4.234 1.00 96.81 86 PHE A O 1
ATOM 696 N N . LEU A 1 87 ? -4.729 2.319 -4.933 1.00 96.69 87 LEU A N 1
ATOM 697 C CA . LEU A 1 87 ? -3.749 1.302 -4.589 1.00 96.69 87 LEU A CA 1
ATOM 698 C C . LEU A 1 87 ? -3.032 0.811 -5.840 1.00 96.69 87 LEU A C 1
ATOM 700 O O . LEU A 1 87 ? -3.673 0.513 -6.841 1.00 96.69 87 LEU A O 1
ATOM 704 N N . GLU A 1 88 ? -1.712 0.687 -5.775 1.00 96.12 88 GLU A N 1
ATOM 705 C CA . GLU A 1 88 ? -0.912 0.003 -6.788 1.00 96.12 88 GLU A CA 1
ATOM 706 C C . GLU A 1 88 ? -0.796 -1.478 -6.431 1.00 96.12 88 GLU A C 1
ATOM 708 O O . GLU A 1 88 ? -0.294 -1.804 -5.355 1.00 96.12 88 GLU A O 1
ATOM 713 N N . LEU A 1 89 ? -1.242 -2.373 -7.313 1.00 94.50 89 LEU A N 1
ATOM 714 C CA . LEU A 1 89 ? -1.160 -3.814 -7.070 1.00 94.50 89 LEU A CA 1
ATOM 715 C C . LEU A 1 89 ? 0.284 -4.323 -7.142 1.00 94.50 89 LEU A C 1
ATOM 717 O O . LEU A 1 89 ? 1.096 -3.855 -7.947 1.00 94.50 89 LEU A O 1
ATOM 721 N N . LEU A 1 90 ? 0.588 -5.307 -6.300 1.00 88.12 90 LEU A N 1
ATOM 722 C CA . LEU A 1 90 ? 1.793 -6.119 -6.393 1.00 88.12 90 LEU A CA 1
ATOM 723 C C . LEU A 1 90 ? 1.613 -7.148 -7.516 1.00 88.12 90 LEU A C 1
ATOM 725 O O . LEU A 1 90 ? 0.617 -7.866 -7.548 1.00 88.12 90 LEU A O 1
ATOM 729 N N . GLN A 1 91 ? 2.577 -7.189 -8.436 1.00 70.94 91 GLN A N 1
ATOM 730 C CA . GLN A 1 91 ? 2.659 -8.128 -9.558 1.00 70.94 91 GLN A CA 1
ATOM 731 C C . GLN A 1 91 ? 4.014 -8.825 -9.547 1.00 70.94 91 GLN A C 1
ATOM 733 O O . GLN A 1 91 ? 5.018 -8.141 -9.216 1.00 70.94 91 GLN A O 1
#

Sequence (91 aa):
RPAIFSMLGRDDWQRIRVKAILEKAVSSRGRRKKIIRAKLVKKGDKYLAVPATSQESSVLKSMVWADSFLILPKEVERIEKGEEVFLELLQ

pLDDT: mean 92.5, std 5.66, range [68.56, 97.94]

Foldseek 3Di:
DPVVCVVVVHPPDDFDKDKAFEAAKDFDDAQDKAKWFWAWDDDPPGIYTHTQPDSDPPPCVSVVPGQWIFIDHSPDGMDHGGDMGIIGGDD

Solvent-accessible surface area (b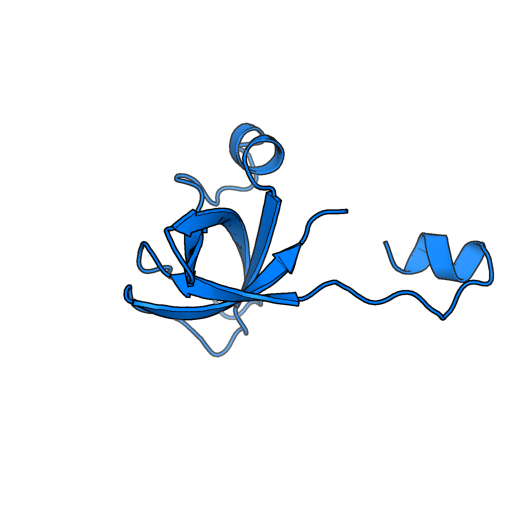ackbone atoms only — not comparable to full-atom values): 5369 Å² total; per-residue (Å²): 115,68,68,63,35,51,77,70,74,46,80,86,80,75,80,55,70,45,74,23,30,26,68,55,60,48,74,45,94,57,88,51,70,40,79,42,44,15,32,77,42,80,57,88,97,42,39,31,33,39,62,44,95,56,83,57,88,86,49,58,69,36,64,74,66,30,48,26,33,37,73,39,55,44,86,49,49,63,49,58,55,68,42,79,45,62,29,37,54,68,128

Nearest PDB structures (foldseek):
  8bve-assembly1_A  TM=8.501E-01  e=3.046E-06  Corynebacterium glutamicum ATCC 13032
  8bvf-assembly1_A  TM=8.564E-01  e=6.466E-06  Corynebacterium glutamicum ATCC 13032
  2nqr-assembly1_B  TM=8.959E-01  e=4.632E-05  Escherichia coli
  2nqu-assembly1_A  TM=8.970E-01  e=4.909E-05  Escherichia coli
  2nrs-assembly1_B  TM=9.036E-01  e=7.362E-05  Escherichia coli

Radius of gyration: 14.16 Å; Cα contacts (8 Å, |Δi|>4): 171; chains: 1; bounding box: 37×28×35 Å

Mean predicted aligned error: 3.85 Å

Secondary structure (DSSP, 8-state):
-HHHHHHTT-------EEEEEESS-EE--SSS-EEEEEEEEEETTEEEEEE-S---TT-THHHHH-SEEEEE-TT--EE-TT-EEEEEEP-